Protein AF-A0AAV6G2B7-F1 (afdb_monomer)

Solvent-accessible surface area (backbone atoms only — not comparable to full-atom values): 10007 Å² total; per-residue (Å²): 110,68,70,61,53,28,36,52,44,22,76,74,75,64,44,61,53,86,49,74,70,59,51,50,53,51,41,50,54,48,33,55,58,47,39,76,80,37,86,76,70,49,74,65,56,46,42,54,54,45,51,54,49,40,71,76,34,59,14,62,41,46,80,93,78,46,102,79,24,47,64,69,56,40,51,53,44,54,53,40,39,54,51,50,54,52,49,40,66,70,69,65,55,92,47,69,87,73,44,76,82,37,57,80,80,36,55,92,94,49,58,50,98,52,75,84,52,79,68,83,63,88,73,79,64,82,82,71,78,76,68,60,94,91,55,47,77,66,56,54,51,49,52,52,52,50,56,52,49,50,54,52,50,53,54,48,52,57,55,53,59,61,60,79,76,109

Sequence (166 aa):
MLLNAGNKAYESDGSFLQNPTMNSSILEKLADTVFYYTAYPTGRQRLAVVEALLKKHPCLREPDTSFSGMYGWQQRLTYKMANYRSKLKRLEVPCPELDVNSLRRKLPGERNPAKNCKRPKKAEVNYLPPHSSGETSDSLEMERQELLNEIKEEFRRITTMSLEQS

Radius of gyration: 30.67 Å; Cα contacts (8 Å, |Δi|>4): 84; chains: 1; bounding box: 77×25×85 Å

Nearest PDB structures (foldseek):
  3qb5-assembly1_C-2  TM=4.012E-01  e=8.936E+00  Homo sapiens
  4zzz-assembly1_A  TM=3.006E-01  e=8.426E+00  Homo sapiens

Organism: NCBI:txid278164

Foldseek 3Di:
DVLVVLQVVCVPPNAADDDPVVLLVVLLVVLVVVVVVPLDDDLVRLQVSQVVVCVVRVSHFDPPPDPGSRPVVSVSSVVSSVVVLVVCVVVVPDDVNSCVQQLPPPDPVQSDNCNVPPDPDPDPPPDDDDDDVPDDPVNVVVVVVVVVVVVVVVVVVVVVVVVVVD

pLDDT: mean 84.49, std 13.45, range [49.09, 97.75]

Secondary structure (DSSP, 8-state):
-HHHHHHHHHHHH------HHHHHHHHHHHHHHHHHH-SS--HHHHHHHHHHHHHH-GGGPPSSSSTTS-HHHHHHHHHHHHHHHHHHHHTT---HHHHTT-GGGS-TTT--TTTTS----S------PPPPTT--HHHHHHHHHHHHHHHHHHHHHHHHHHHTT-

Mean predicted aligned error: 15.51 Å

Structure (mmCIF, N/CA/C/O backbone):
data_AF-A0AAV6G2B7-F1
#
_entry.id   AF-A0AAV6G2B7-F1
#
loop_
_atom_site.group_PDB
_atom_site.id
_atom_site.type_symbol
_atom_site.label_atom_id
_atom_site.label_alt_id
_atom_site.label_comp_id
_atom_site.label_asym_id
_atom_site.label_entity_id
_atom_site.label_seq_id
_atom_site.pdbx_PDB_ins_code
_atom_site.Cartn_x
_atom_site.Cartn_y
_atom_site.Cartn_z
_atom_site.occupancy
_atom_site.B_iso_or_equiv
_atom_site.auth_seq_id
_atom_site.auth_comp_id
_atom_site.auth_asym_id
_atom_site.auth_atom_id
_atom_site.pdbx_PDB_model_num
ATOM 1 N N . MET A 1 1 ? -0.843 -0.620 -25.286 1.00 73.62 1 MET A N 1
ATOM 2 C CA . MET A 1 1 ? 0.217 0.017 -26.098 1.00 73.62 1 MET A CA 1
ATOM 3 C C . MET A 1 1 ? 1.337 0.597 -25.233 1.00 73.62 1 MET A C 1
ATOM 5 O O . MET A 1 1 ? 2.468 0.185 -25.439 1.00 73.62 1 MET A O 1
ATOM 9 N N . LEU A 1 2 ? 1.055 1.423 -24.212 1.00 88.50 2 LEU A N 1
ATOM 10 C CA . LEU A 1 2 ? 2.100 2.080 -23.400 1.00 88.50 2 LEU A CA 1
ATOM 11 C C . LEU A 1 2 ? 2.997 1.129 -22.575 1.00 88.50 2 LEU A C 1
ATOM 13 O O . LEU A 1 2 ? 4.212 1.218 -22.681 1.00 88.50 2 LEU A O 1
ATOM 17 N N . LEU A 1 3 ? 2.430 0.170 -21.828 1.00 91.25 3 LEU A N 1
ATOM 18 C CA . LEU A 1 3 ? 3.232 -0.815 -21.069 1.00 91.25 3 LEU A CA 1
ATOM 19 C C . LEU A 1 3 ? 4.125 -1.683 -21.963 1.00 91.25 3 LEU A C 1
ATOM 21 O O . LEU A 1 3 ? 5.228 -2.044 -21.575 1.00 91.25 3 LEU A O 1
ATOM 25 N N . ASN A 1 4 ? 3.650 -2.018 -23.163 1.00 92.06 4 ASN A N 1
ATOM 26 C CA . ASN A 1 4 ? 4.430 -2.812 -24.108 1.00 92.06 4 ASN A CA 1
ATOM 27 C C . ASN A 1 4 ? 5.607 -2.004 -24.668 1.00 92.06 4 ASN A C 1
ATOM 29 O O . ASN A 1 4 ? 6.697 -2.537 -24.816 1.00 92.06 4 ASN A O 1
ATOM 33 N N . ALA A 1 5 ? 5.394 -0.714 -24.947 1.00 93.19 5 ALA A N 1
ATOM 34 C CA . ALA A 1 5 ? 6.466 0.191 -25.347 1.00 93.19 5 ALA A CA 1
ATOM 35 C C . ALA A 1 5 ? 7.488 0.389 -24.216 1.00 93.19 5 ALA A C 1
ATOM 37 O O . ALA A 1 5 ? 8.683 0.300 -24.465 1.00 93.19 5 ALA A O 1
ATOM 38 N N . GLY A 1 6 ? 7.024 0.564 -22.973 1.00 94.06 6 GLY A N 1
ATOM 39 C CA . GLY A 1 6 ? 7.897 0.656 -21.800 1.00 94.06 6 GLY A CA 1
ATOM 40 C C . GLY A 1 6 ? 8.733 -0.604 -21.577 1.00 94.06 6 GLY A C 1
ATOM 41 O O . GLY A 1 6 ? 9.927 -0.499 -21.334 1.00 94.06 6 GLY A O 1
ATOM 42 N N . ASN A 1 7 ? 8.141 -1.797 -21.719 1.00 95.06 7 ASN A N 1
ATOM 43 C CA . ASN A 1 7 ? 8.887 -3.057 -21.637 1.00 95.06 7 ASN A CA 1
ATOM 44 C C . ASN A 1 7 ? 9.976 -3.148 -22.716 1.00 95.06 7 ASN A C 1
ATOM 46 O O . ASN A 1 7 ? 11.099 -3.514 -22.397 1.00 95.06 7 ASN A O 1
ATOM 50 N N . LYS A 1 8 ? 9.668 -2.767 -23.963 1.00 95.38 8 LYS A N 1
ATOM 51 C CA . LYS A 1 8 ? 10.661 -2.750 -25.047 1.00 95.38 8 LYS A CA 1
ATOM 52 C C . LYS A 1 8 ? 11.807 -1.776 -24.775 1.00 95.38 8 LYS A C 1
ATOM 54 O O . LYS A 1 8 ? 12.952 -2.133 -25.006 1.00 95.38 8 LYS A O 1
ATOM 59 N N . ALA A 1 9 ? 11.500 -0.576 -24.275 1.00 94.19 9 ALA A N 1
ATOM 60 C CA . ALA A 1 9 ? 12.522 0.395 -23.884 1.00 94.19 9 ALA A CA 1
ATOM 61 C C . ALA A 1 9 ? 13.424 -0.186 -22.782 1.00 94.19 9 ALA A C 1
ATOM 63 O O . ALA A 1 9 ? 14.638 -0.236 -22.940 1.00 94.19 9 ALA A O 1
ATOM 64 N N . TYR A 1 10 ? 12.820 -0.761 -21.738 1.00 94.25 10 TYR A N 1
ATOM 65 C CA . TYR A 1 10 ? 13.554 -1.430 -20.664 1.00 94.25 10 TYR A CA 1
ATOM 66 C C . TYR A 1 10 ? 14.480 -2.547 -21.172 1.00 94.25 10 TYR A C 1
ATOM 68 O O . TYR A 1 10 ? 15.607 -2.665 -20.705 1.00 94.25 10 TYR A O 1
ATOM 76 N N . GLU A 1 11 ? 14.032 -3.354 -22.136 1.00 94.69 11 GLU A N 1
ATOM 77 C CA . GLU A 1 11 ? 14.857 -4.402 -22.753 1.00 94.69 11 GLU A CA 1
ATOM 78 C C . GLU A 1 11 ? 16.026 -3.837 -23.575 1.00 94.69 11 GLU A C 1
ATOM 80 O O . GLU A 1 11 ? 17.077 -4.470 -23.638 1.00 94.69 11 GLU A O 1
ATOM 85 N N . SER A 1 12 ? 15.863 -2.662 -24.194 1.00 94.81 12 SER A N 1
ATOM 86 C CA . SER A 1 12 ? 16.907 -2.045 -25.018 1.00 94.81 12 SER A CA 1
ATOM 87 C C . SER A 1 12 ? 17.968 -1.284 -24.225 1.00 94.81 12 SER A C 1
ATOM 89 O O . SER A 1 12 ? 19.146 -1.384 -24.556 1.00 94.81 12 SER A O 1
ATOM 91 N N . ASP A 1 13 ? 17.573 -0.512 -23.210 1.00 93.94 13 ASP A N 1
ATOM 92 C CA . ASP A 1 13 ? 18.468 0.434 -22.525 1.00 93.94 13 ASP A CA 1
ATOM 93 C C . ASP A 1 13 ? 18.293 0.469 -20.994 1.00 93.94 13 ASP A C 1
ATOM 95 O O . ASP A 1 13 ? 18.961 1.241 -20.309 1.00 93.94 13 ASP A O 1
ATOM 99 N N . GLY A 1 14 ? 17.420 -0.376 -20.433 1.00 90.50 14 GLY A N 1
ATOM 100 C CA . GLY A 1 14 ? 17.129 -0.407 -18.998 1.00 90.50 14 GLY A CA 1
ATOM 101 C C . GLY A 1 14 ? 16.196 0.705 -18.510 1.00 90.50 14 GLY A C 1
ATOM 102 O O . GLY A 1 14 ? 15.995 0.833 -17.301 1.00 90.50 14 GLY A O 1
ATOM 103 N N . SER A 1 15 ? 15.595 1.493 -19.408 1.00 91.12 15 SER A N 1
ATOM 104 C CA . SER A 1 15 ? 14.724 2.613 -19.042 1.00 91.12 15 SER A CA 1
ATOM 105 C C . SER A 1 15 ? 13.474 2.183 -18.274 1.00 91.12 15 SER A C 1
ATOM 107 O O . SER A 1 15 ? 12.698 1.324 -18.705 1.00 91.12 15 SER A O 1
ATOM 109 N N . PHE A 1 16 ? 13.218 2.858 -17.152 1.00 91.19 16 PHE A N 1
ATOM 110 C CA . PHE A 1 16 ? 11.990 2.701 -16.374 1.00 91.19 16 PHE A CA 1
ATOM 111 C C . PHE A 1 16 ? 10.880 3.630 -16.878 1.00 91.19 16 PHE A C 1
ATOM 113 O O . PHE A 1 16 ? 11.094 4.804 -17.180 1.00 91.19 16 PHE A O 1
ATOM 120 N N . LEU A 1 17 ? 9.652 3.120 -16.912 1.00 90.81 17 LEU A N 1
ATOM 121 C CA . LEU A 1 17 ? 8.462 3.862 -17.302 1.00 90.81 17 LEU A CA 1
ATOM 122 C C . LEU A 1 17 ? 7.866 4.590 -16.090 1.00 90.81 17 LEU A C 1
ATOM 124 O O . LEU A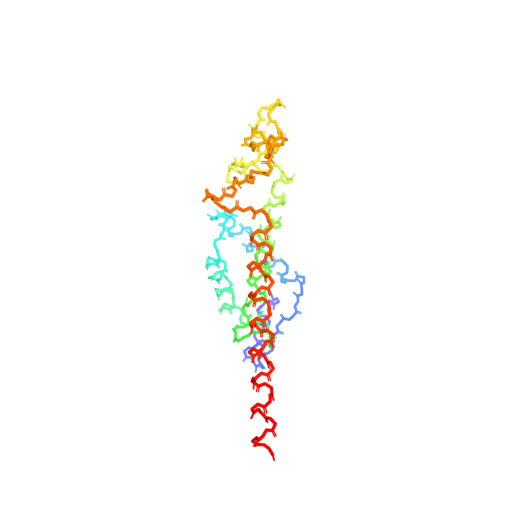 1 17 ? 7.208 3.987 -15.240 1.00 90.81 17 LEU A O 1
ATOM 128 N N . GLN A 1 18 ? 8.021 5.914 -16.048 1.00 87.56 18 GLN A N 1
ATOM 129 C CA . GLN A 1 18 ? 7.409 6.759 -15.022 1.00 87.56 18 GLN A CA 1
ATOM 130 C C . GLN A 1 18 ? 6.127 7.420 -15.540 1.00 87.56 18 GLN A C 1
ATOM 132 O O . GLN A 1 18 ? 6.159 8.401 -16.277 1.00 87.56 18 GLN A O 1
ATOM 137 N N . ASN A 1 19 ? 4.967 6.884 -15.150 1.00 91.69 19 ASN A N 1
ATOM 138 C CA . ASN A 1 19 ? 3.673 7.474 -15.495 1.00 91.69 19 ASN A CA 1
ATOM 139 C C . ASN A 1 19 ? 2.665 7.332 -14.334 1.00 91.69 19 ASN A C 1
ATOM 141 O O . ASN A 1 19 ? 2.037 6.279 -14.188 1.00 91.69 19 ASN A O 1
ATOM 145 N N . PRO A 1 20 ? 2.478 8.375 -13.500 1.00 91.12 20 PRO A N 1
ATOM 146 C CA . PRO A 1 20 ? 1.612 8.309 -12.318 1.00 91.12 20 PRO A CA 1
ATOM 147 C C . PRO A 1 20 ? 0.148 7.960 -12.625 1.00 91.12 20 PRO A C 1
ATOM 149 O O . PRO A 1 20 ? -0.465 7.169 -11.905 1.00 91.12 20 PRO A O 1
ATOM 152 N N . THR A 1 21 ? -0.409 8.498 -13.713 1.00 92.94 21 THR A N 1
ATOM 153 C CA . THR A 1 21 ? -1.800 8.253 -14.132 1.00 92.94 21 THR A CA 1
ATOM 154 C C . THR A 1 21 ? -2.018 6.790 -14.513 1.00 92.94 21 THR A C 1
ATOM 156 O O . THR A 1 21 ? -2.981 6.150 -14.071 1.00 92.94 21 THR A O 1
ATOM 159 N N . MET A 1 22 ? -1.087 6.226 -15.285 1.00 93.06 22 MET A N 1
ATOM 160 C CA . MET A 1 22 ? -1.097 4.813 -15.647 1.00 93.06 22 MET A CA 1
ATOM 161 C C . MET A 1 22 ? -0.915 3.933 -14.408 1.00 93.06 22 MET A C 1
ATOM 163 O O . MET A 1 22 ? -1.673 2.982 -14.225 1.00 93.06 22 MET A O 1
ATOM 167 N N . ASN A 1 23 ? 0.031 4.273 -13.529 1.00 93.75 23 ASN A N 1
ATOM 168 C CA . ASN A 1 23 ? 0.278 3.533 -12.292 1.00 93.75 23 ASN A CA 1
ATOM 169 C C . ASN A 1 23 ? -0.979 3.483 -11.417 1.00 93.75 23 ASN A C 1
ATOM 171 O O . ASN A 1 23 ? -1.351 2.414 -10.934 1.00 93.75 23 ASN A O 1
ATOM 175 N N . SER A 1 24 ? -1.686 4.608 -11.271 1.00 95.12 24 SER A N 1
ATOM 176 C CA . SER A 1 24 ? -2.963 4.651 -10.554 1.00 95.12 24 SER A CA 1
ATOM 177 C C . SER A 1 24 ? -4.005 3.725 -11.188 1.00 95.12 24 SER A C 1
ATOM 179 O O . SER A 1 24 ? -4.635 2.953 -10.469 1.00 95.12 24 SER A O 1
ATOM 181 N N . SER A 1 25 ? -4.135 3.740 -12.519 1.00 95.69 25 SER A N 1
ATOM 182 C CA . SER A 1 25 ? -5.073 2.879 -13.258 1.00 95.69 25 SER A CA 1
ATOM 183 C C . SER A 1 25 ? -4.753 1.386 -13.101 1.00 95.69 25 SER A C 1
ATOM 185 O O . SER A 1 25 ? -5.655 0.567 -12.930 1.00 95.69 25 SER A O 1
ATOM 187 N N . ILE A 1 26 ? -3.467 1.021 -13.124 1.00 96.38 26 ILE A N 1
ATOM 188 C CA . ILE A 1 26 ? -3.003 -0.352 -12.874 1.00 96.38 26 ILE A CA 1
ATOM 189 C C . ILE A 1 26 ? -3.379 -0.774 -11.454 1.00 96.38 26 ILE A C 1
ATOM 191 O O . ILE A 1 26 ? -3.972 -1.833 -11.262 1.00 96.38 26 ILE A O 1
ATOM 195 N N . LEU A 1 27 ? -3.082 0.071 -10.464 1.00 97.25 27 LEU A N 1
ATOM 196 C CA . LEU A 1 27 ? -3.398 -0.200 -9.065 1.00 97.25 27 LEU A CA 1
ATOM 197 C C . LEU A 1 27 ? -4.908 -0.327 -8.824 1.00 97.25 27 LEU A C 1
ATOM 199 O O . LEU A 1 27 ? -5.302 -1.132 -7.989 1.00 97.25 27 LEU A O 1
ATOM 203 N N . GLU A 1 28 ? -5.758 0.425 -9.536 1.00 96.88 28 GLU A N 1
ATOM 204 C CA . GLU A 1 28 ? -7.223 0.265 -9.460 1.00 96.88 28 GLU A CA 1
ATOM 205 C C . GLU A 1 28 ? -7.669 -1.103 -9.939 1.00 96.88 28 GLU A C 1
ATOM 207 O O . GLU A 1 28 ? -8.382 -1.790 -9.213 1.00 96.88 28 GLU A O 1
ATOM 212 N N . LYS A 1 29 ? -7.206 -1.520 -11.120 1.00 97.00 29 LYS A N 1
ATOM 213 C CA . LYS A 1 29 ? -7.535 -2.839 -11.670 1.00 97.00 29 LYS A CA 1
ATOM 214 C C . LYS A 1 29 ? -7.008 -3.970 -10.792 1.00 97.00 29 LYS A C 1
ATOM 216 O O . LYS A 1 29 ? -7.700 -4.965 -10.595 1.00 97.00 29 LYS A O 1
ATOM 221 N N . LEU A 1 30 ? -5.804 -3.818 -10.238 1.00 97.69 30 LEU A N 1
ATOM 222 C CA . LEU A 1 30 ? -5.255 -4.781 -9.285 1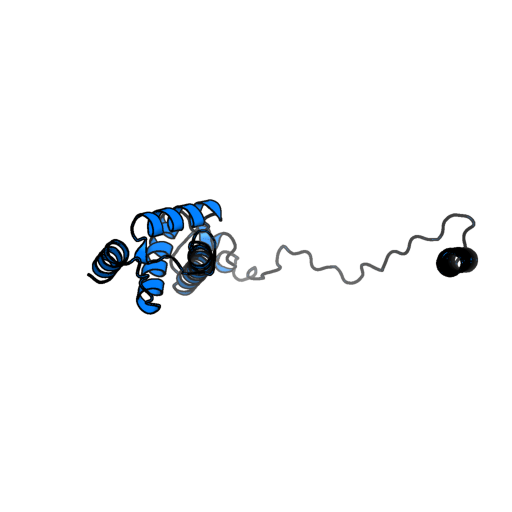.00 97.69 30 LEU A CA 1
ATOM 223 C C . LEU A 1 30 ? -6.078 -4.828 -8.004 1.00 97.69 30 LEU A C 1
ATOM 225 O O . LEU A 1 30 ? -6.361 -5.918 -7.526 1.00 97.69 30 LEU A O 1
ATOM 229 N N . ALA A 1 31 ? -6.477 -3.678 -7.459 1.00 97.56 31 ALA A N 1
ATOM 230 C CA . ALA A 1 31 ? -7.278 -3.644 -6.245 1.00 97.56 31 ALA A CA 1
ATOM 231 C C . ALA A 1 31 ? -8.633 -4.331 -6.445 1.00 97.56 31 ALA A C 1
ATOM 233 O O . ALA A 1 31 ? -9.021 -5.146 -5.616 1.00 97.56 31 ALA A O 1
ATOM 234 N N . ASP A 1 32 ? -9.294 -4.061 -7.570 1.00 96.00 32 ASP A N 1
ATOM 235 C CA . ASP A 1 32 ? -10.539 -4.712 -7.982 1.00 96.00 32 ASP A CA 1
ATOM 236 C C . ASP A 1 32 ? -10.375 -6.236 -8.114 1.00 96.00 32 ASP A C 1
ATOM 238 O O . ASP A 1 32 ? -11.083 -7.015 -7.478 1.00 96.00 32 ASP A O 1
ATOM 242 N N . THR A 1 33 ? -9.343 -6.667 -8.845 1.00 97.12 33 THR A N 1
ATOM 243 C CA . THR A 1 33 ? -9.057 -8.093 -9.068 1.00 97.12 33 THR A CA 1
ATOM 244 C C . THR A 1 33 ? -8.699 -8.816 -7.772 1.00 97.12 33 THR A C 1
ATOM 246 O O . THR A 1 33 ? -9.160 -9.924 -7.537 1.00 97.12 33 THR A O 1
ATOM 249 N N . VAL A 1 34 ? -7.875 -8.217 -6.908 1.00 97.38 34 VAL A N 1
ATOM 250 C CA . VAL A 1 34 ? -7.509 -8.814 -5.615 1.00 97.38 34 VAL A CA 1
ATOM 251 C C . VAL A 1 34 ? -8.726 -8.883 -4.701 1.00 97.38 34 VAL A C 1
ATOM 253 O O . VAL A 1 34 ? -8.911 -9.893 -4.025 1.00 97.38 34 VAL A O 1
ATOM 256 N N . PHE A 1 35 ? -9.566 -7.844 -4.705 1.00 95.38 35 PHE A N 1
ATOM 257 C CA . PHE A 1 35 ? -10.781 -7.796 -3.903 1.00 95.38 35 PHE A CA 1
ATOM 258 C C . PHE A 1 35 ? -11.756 -8.923 -4.251 1.00 95.38 35 PHE A C 1
ATOM 260 O O . PHE A 1 35 ? -12.337 -9.500 -3.336 1.00 95.38 35 PHE A O 1
ATOM 267 N N . TYR A 1 36 ? -11.869 -9.285 -5.535 1.00 94.19 36 TYR A N 1
ATOM 268 C CA . TYR A 1 36 ? -12.663 -10.434 -5.983 1.00 94.19 36 TYR A CA 1
ATOM 269 C C . TYR A 1 36 ? -12.288 -11.740 -5.260 1.00 94.19 36 TYR A C 1
ATOM 271 O O . TYR A 1 36 ? -13.162 -12.540 -4.942 1.00 94.19 36 TYR A O 1
ATOM 279 N N . TYR A 1 37 ? -11.002 -11.947 -4.955 1.00 94.69 37 TYR A N 1
ATOM 280 C CA . TYR A 1 37 ? -10.545 -13.121 -4.201 1.00 94.69 37 TYR A CA 1
ATOM 281 C C . TYR A 1 37 ? -10.587 -12.910 -2.686 1.00 94.69 37 TYR A C 1
ATOM 283 O O . TYR A 1 37 ? -10.862 -13.841 -1.933 1.00 94.69 37 TYR A O 1
ATOM 291 N N . THR A 1 38 ? -10.241 -11.712 -2.212 1.00 94.56 38 THR A N 1
ATOM 292 C CA . THR A 1 38 ? -10.276 -11.376 -0.788 1.00 94.56 38 THR A CA 1
ATOM 293 C C . THR A 1 38 ? -10.347 -9.872 -0.555 1.00 94.56 38 THR A C 1
ATOM 295 O O . THR A 1 38 ? -9.507 -9.094 -1.013 1.00 94.56 38 THR A O 1
ATOM 298 N N . ALA A 1 39 ? -11.301 -9.453 0.277 1.00 93.62 39 ALA A N 1
ATOM 299 C CA . ALA A 1 39 ? -11.410 -8.064 0.708 1.00 93.62 39 ALA A CA 1
ATOM 300 C C . ALA A 1 39 ? -10.190 -7.591 1.529 1.00 93.62 39 ALA A C 1
ATOM 302 O O . ALA A 1 39 ? -9.840 -6.403 1.511 1.00 93.62 39 ALA A O 1
ATOM 303 N N . TYR A 1 40 ? -9.518 -8.508 2.236 1.00 94.19 40 TYR A N 1
ATOM 304 C CA . TYR A 1 40 ? -8.437 -8.224 3.185 1.00 94.19 40 TYR A CA 1
ATOM 305 C C . TYR A 1 40 ? -7.189 -9.076 2.896 1.00 94.19 40 TYR A C 1
ATOM 307 O O . TYR A 1 40 ? -6.845 -9.960 3.682 1.00 94.19 40 TYR A O 1
ATOM 315 N N . PRO A 1 41 ? -6.463 -8.809 1.794 1.00 96.44 41 PRO A N 1
ATOM 316 C CA . PRO A 1 41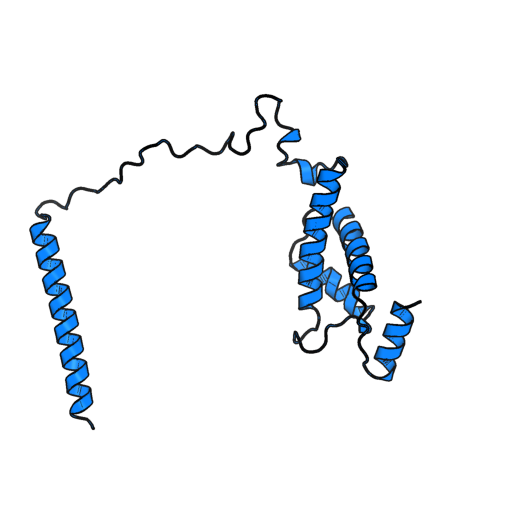 ? -5.247 -9.544 1.479 1.00 96.44 41 PRO A CA 1
ATOM 317 C C . PRO A 1 41 ? -4.163 -9.276 2.526 1.00 96.44 41 PRO A C 1
ATOM 319 O O . PRO A 1 41 ? -3.928 -8.132 2.930 1.00 96.44 41 PRO A O 1
ATOM 322 N N . THR A 1 42 ? -3.445 -10.325 2.912 1.00 97.00 42 THR A N 1
ATOM 323 C CA . THR A 1 42 ? -2.265 -10.258 3.782 1.00 97.00 42 THR A CA 1
ATOM 324 C C . THR A 1 42 ? -1.096 -9.542 3.100 1.00 97.00 42 THR A C 1
ATOM 326 O O . THR A 1 42 ? -1.068 -9.369 1.880 1.00 97.00 42 THR A O 1
ATOM 329 N N . GLY A 1 43 ? -0.084 -9.141 3.878 1.00 95.62 43 GLY A N 1
ATOM 330 C CA . GLY A 1 43 ? 1.131 -8.525 3.329 1.00 95.62 43 GLY A CA 1
ATOM 331 C C . GLY A 1 43 ? 1.836 -9.401 2.286 1.00 95.62 43 GLY A C 1
ATOM 332 O O . GLY A 1 43 ? 2.261 -8.880 1.257 1.00 95.62 43 GLY A O 1
ATOM 333 N N . ARG A 1 44 ? 1.874 -10.724 2.510 1.00 96.19 44 ARG A N 1
ATOM 334 C CA . ARG A 1 44 ? 2.472 -11.704 1.586 1.00 96.19 44 ARG A CA 1
ATOM 335 C C . ARG A 1 44 ? 1.689 -11.819 0.279 1.00 96.19 44 ARG A C 1
ATOM 337 O O . ARG A 1 44 ? 2.290 -11.810 -0.784 1.00 96.19 44 ARG A O 1
ATOM 344 N N . GLN A 1 45 ? 0.356 -11.856 0.343 1.00 97.06 45 GLN A N 1
ATOM 345 C CA . GLN A 1 45 ? -0.485 -11.877 -0.861 1.00 97.06 45 GLN A CA 1
ATOM 346 C C . GLN A 1 45 ? -0.301 -10.605 -1.696 1.00 97.06 45 GLN A C 1
ATOM 348 O O . GLN A 1 45 ? -0.175 -10.682 -2.914 1.00 97.06 45 GLN A O 1
ATOM 353 N N . ARG A 1 46 ? -0.226 -9.433 -1.048 1.00 96.75 46 ARG A N 1
ATOM 354 C CA . ARG A 1 46 ? 0.052 -8.169 -1.751 1.00 96.75 46 ARG A CA 1
ATOM 355 C C . ARG A 1 46 ? 1.432 -8.173 -2.403 1.00 96.75 46 ARG A C 1
ATOM 357 O O . ARG A 1 46 ? 1.556 -7.710 -3.531 1.00 96.75 46 ARG A O 1
ATOM 364 N N . LEU A 1 47 ? 2.442 -8.701 -1.713 1.00 96.06 47 LEU A N 1
ATOM 365 C CA . LEU A 1 47 ? 3.790 -8.825 -2.261 1.00 96.06 47 LEU A CA 1
ATOM 366 C C . LEU A 1 47 ? 3.810 -9.739 -3.494 1.00 96.06 47 LEU A C 1
ATOM 368 O O . LEU A 1 47 ? 4.289 -9.308 -4.533 1.00 96.06 47 LEU A O 1
ATOM 372 N N . ALA A 1 48 ? 3.194 -10.922 -3.425 1.00 97.06 48 ALA A N 1
ATOM 373 C CA . ALA A 1 48 ? 3.132 -11.857 -4.552 1.00 97.06 48 ALA A CA 1
ATOM 374 C C . ALA A 1 48 ? 2.469 -11.245 -5.804 1.00 97.06 48 ALA A C 1
ATOM 376 O O . ALA A 1 48 ? 2.917 -11.462 -6.929 1.00 97.06 48 ALA A O 1
ATOM 377 N N . VAL A 1 49 ? 1.422 -10.430 -5.621 1.00 97.75 49 VAL A N 1
ATOM 378 C CA . VAL A 1 49 ? 0.783 -9.687 -6.723 1.00 97.75 49 VAL A CA 1
ATOM 379 C C . VAL A 1 49 ? 1.748 -8.674 -7.345 1.00 97.75 49 VAL A C 1
ATOM 381 O O . VAL A 1 49 ? 1.826 -8.568 -8.570 1.00 97.75 49 VAL A O 1
ATOM 384 N N . VAL A 1 50 ? 2.495 -7.936 -6.519 1.00 96.94 50 VAL A N 1
ATOM 385 C CA . VAL A 1 50 ? 3.493 -6.961 -6.986 1.00 96.94 50 VAL A CA 1
ATOM 386 C C . VAL A 1 50 ? 4.658 -7.652 -7.693 1.00 96.94 50 VAL A C 1
ATOM 388 O O . VAL A 1 50 ? 5.078 -7.198 -8.754 1.00 96.94 50 VAL A O 1
ATOM 391 N N . GLU A 1 51 ? 5.143 -8.773 -7.167 1.00 95.94 51 GLU A N 1
ATOM 392 C CA . GLU A 1 51 ? 6.183 -9.586 -7.802 1.00 95.94 51 GLU A CA 1
ATOM 393 C C . GLU A 1 51 ? 5.739 -10.068 -9.184 1.00 95.94 51 GLU A C 1
ATOM 395 O O . GLU A 1 51 ? 6.471 -9.904 -10.159 1.00 95.94 51 GLU A O 1
ATOM 400 N N . ALA A 1 52 ? 4.517 -10.597 -9.301 1.00 97.00 52 ALA A N 1
ATOM 401 C CA . ALA A 1 52 ? 3.964 -11.028 -10.581 1.00 97.00 52 ALA A CA 1
ATOM 402 C C . ALA A 1 52 ? 3.819 -9.861 -11.573 1.00 97.00 52 ALA A C 1
ATOM 404 O O . ALA A 1 52 ? 4.146 -10.011 -12.755 1.00 97.00 52 ALA A O 1
ATOM 405 N N . LE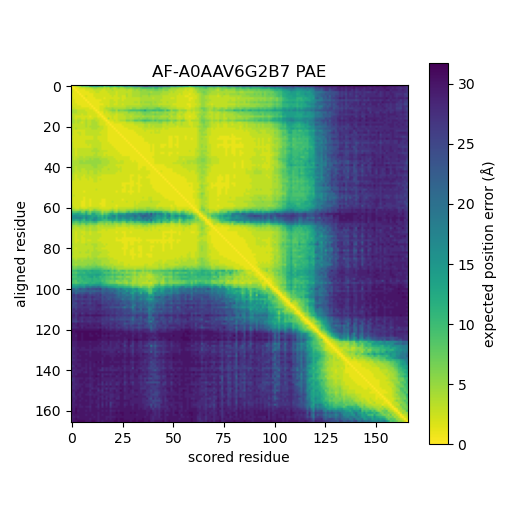U A 1 53 ? 3.379 -8.688 -11.098 1.00 95.81 53 LEU A N 1
ATOM 406 C CA . LEU A 1 53 ? 3.283 -7.473 -11.908 1.00 95.81 53 LEU A CA 1
ATOM 407 C C . LEU A 1 53 ? 4.653 -7.070 -12.465 1.00 95.81 53 LEU A C 1
ATOM 409 O O . LEU A 1 53 ? 4.787 -6.882 -13.672 1.00 95.81 53 LEU A O 1
ATOM 413 N N . LEU A 1 54 ? 5.661 -6.956 -11.601 1.00 94.25 54 LEU A N 1
ATOM 414 C CA . LEU A 1 54 ? 6.994 -6.475 -11.970 1.00 94.25 54 LEU A CA 1
ATOM 415 C C . LEU A 1 54 ? 7.806 -7.519 -12.739 1.00 94.25 54 LEU A C 1
ATOM 417 O O . LEU A 1 54 ? 8.649 -7.154 -13.551 1.00 94.25 54 LEU A O 1
ATOM 421 N N . LYS A 1 55 ? 7.530 -8.813 -12.546 1.00 94.12 55 LYS A N 1
ATOM 422 C CA . LYS A 1 55 ? 8.081 -9.884 -13.386 1.00 94.12 55 LYS A CA 1
ATOM 423 C C . LYS A 1 55 ? 7.570 -9.782 -14.823 1.00 94.12 55 LYS A C 1
ATOM 425 O O . LYS A 1 55 ? 8.331 -10.005 -15.756 1.00 94.12 55 LYS A O 1
ATOM 430 N N . LYS A 1 56 ? 6.289 -9.448 -15.006 1.00 94.94 56 LYS A N 1
ATOM 431 C CA . LYS A 1 56 ? 5.675 -9.282 -16.333 1.00 94.94 56 LYS A CA 1
ATOM 432 C C . LYS A 1 56 ? 6.007 -7.929 -16.974 1.00 94.94 56 LYS A C 1
ATOM 434 O O . LYS A 1 56 ? 6.092 -7.819 -18.197 1.00 94.94 56 LYS A O 1
ATOM 439 N N . HIS A 1 57 ? 6.165 -6.896 -16.153 1.00 94.81 57 HIS A N 1
ATOM 440 C CA . HIS A 1 57 ? 6.405 -5.522 -16.581 1.00 94.81 57 HIS A CA 1
ATOM 441 C C . HIS A 1 57 ? 7.588 -4.915 -15.819 1.00 94.81 57 HIS A C 1
ATOM 443 O O . HIS A 1 57 ? 7.387 -4.076 -14.936 1.00 94.81 57 HIS A O 1
ATOM 449 N N . PRO A 1 58 ? 8.826 -5.325 -16.141 1.00 93.19 58 PRO A N 1
ATOM 450 C CA . PRO A 1 58 ? 10.012 -4.862 -15.424 1.00 93.19 58 PRO A CA 1
ATOM 451 C C . PRO A 1 58 ? 10.253 -3.355 -15.581 1.00 93.19 58 PRO A C 1
ATOM 453 O O . PRO A 1 58 ? 10.792 -2.736 -14.665 1.00 93.19 58 PRO A O 1
ATOM 456 N N . CYS A 1 59 ? 9.740 -2.741 -16.657 1.00 93.69 59 CYS A N 1
ATOM 457 C CA . CYS A 1 59 ? 9.777 -1.289 -16.851 1.00 93.69 59 CYS A CA 1
ATOM 458 C C . CYS A 1 59 ? 9.070 -0.495 -15.739 1.00 93.69 59 CYS A C 1
ATOM 460 O O . CYS A 1 59 ? 9.295 0.701 -15.617 1.00 93.69 59 CYS A O 1
ATOM 462 N N . LEU A 1 60 ? 8.220 -1.126 -14.922 1.00 93.56 60 LEU A N 1
ATOM 463 C CA . LEU A 1 60 ? 7.519 -0.461 -13.823 1.00 93.56 60 LEU A CA 1
ATOM 464 C C . LEU A 1 60 ? 8.335 -0.381 -12.526 1.00 93.56 60 LEU A C 1
ATOM 466 O O . LEU A 1 60 ? 7.860 0.233 -11.570 1.00 93.56 60 LEU A O 1
ATOM 470 N N . ARG A 1 61 ? 9.509 -1.021 -12.439 1.00 91.00 61 ARG A N 1
ATOM 471 C CA . ARG A 1 61 ? 10.330 -0.989 -11.218 1.00 91.00 61 ARG A CA 1
ATOM 472 C C . ARG A 1 61 ? 10.705 0.444 -10.847 1.00 91.00 61 ARG A C 1
ATOM 474 O O . ARG A 1 61 ? 10.930 1.289 -11.708 1.00 91.00 61 ARG A O 1
ATOM 481 N N . GLU A 1 62 ? 10.757 0.705 -9.546 1.00 87.75 62 GLU A N 1
ATOM 482 C CA . GLU A 1 62 ? 11.228 1.994 -9.047 1.00 87.75 62 GLU A CA 1
ATOM 483 C C . GLU A 1 62 ? 12.758 2.029 -9.051 1.00 87.75 62 GLU A C 1
ATOM 485 O O . GLU A 1 62 ? 13.363 1.132 -8.454 1.00 87.75 62 GLU A O 1
ATOM 490 N N . PRO A 1 63 ? 13.378 3.033 -9.695 1.00 80.62 63 PRO A N 1
ATOM 491 C CA . PRO A 1 63 ? 14.814 3.229 -9.590 1.00 80.62 63 PRO A CA 1
ATOM 492 C C . PRO A 1 63 ? 15.191 3.663 -8.166 1.00 80.62 63 PRO A C 1
ATOM 494 O O . PRO A 1 63 ? 14.481 4.442 -7.530 1.00 80.62 63 PRO A O 1
ATOM 497 N N . ASP A 1 64 ? 16.315 3.138 -7.683 1.00 68.31 64 ASP A N 1
ATOM 498 C CA . ASP A 1 64 ? 17.137 3.665 -6.583 1.00 68.31 64 ASP A CA 1
ATOM 499 C C . ASP A 1 64 ? 16.535 3.748 -5.163 1.00 68.31 64 ASP A C 1
ATOM 501 O O . ASP A 1 64 ? 17.251 4.068 -4.218 1.00 68.31 64 ASP A O 1
ATOM 505 N N . THR A 1 65 ? 15.260 3.412 -4.945 1.00 61.34 65 THR A N 1
ATOM 506 C CA . THR A 1 65 ? 14.618 3.512 -3.614 1.00 61.34 65 THR A CA 1
ATOM 507 C C . THR A 1 65 ? 14.569 2.202 -2.820 1.00 61.34 65 THR A C 1
ATOM 509 O O . THR A 1 65 ? 14.320 2.225 -1.614 1.00 61.34 65 THR A O 1
ATOM 512 N N . SER A 1 66 ? 14.792 1.041 -3.449 1.00 66.38 66 SER A N 1
ATOM 513 C CA . SER A 1 66 ? 14.894 -0.253 -2.751 1.00 66.38 66 SER A CA 1
ATOM 514 C C . SER A 1 66 ? 15.674 -1.279 -3.574 1.00 66.38 66 SER A C 1
ATOM 516 O O . SER A 1 66 ? 15.551 -1.291 -4.795 1.00 66.38 66 SER A O 1
ATOM 518 N N . PHE A 1 67 ? 16.397 -2.194 -2.914 1.00 64.25 67 PHE A N 1
ATOM 519 C CA . PHE A 1 67 ? 17.176 -3.263 -3.571 1.00 64.25 67 PHE A CA 1
ATOM 520 C C . PHE A 1 67 ? 16.355 -4.091 -4.581 1.00 64.25 67 PHE A C 1
ATOM 522 O O . PHE A 1 67 ? 16.899 -4.615 -5.547 1.00 64.25 67 PHE A O 1
ATOM 529 N N . SER A 1 68 ? 15.035 -4.194 -4.387 1.00 77.62 68 SER A N 1
ATOM 530 C CA . SER A 1 68 ? 14.137 -4.953 -5.265 1.00 77.62 68 SER A CA 1
ATOM 531 C C . SER A 1 68 ? 13.307 -4.097 -6.237 1.00 77.62 68 SER A C 1
ATOM 533 O O . SER A 1 68 ? 12.707 -4.645 -7.163 1.00 77.62 68 SER A O 1
ATOM 535 N N . GLY A 1 69 ? 13.218 -2.776 -6.037 1.00 83.38 69 GLY A N 1
ATOM 536 C CA . GLY A 1 69 ? 12.318 -1.885 -6.788 1.00 83.38 69 GLY A CA 1
ATOM 537 C C . GLY A 1 69 ? 10.817 -2.141 -6.556 1.00 83.38 69 GLY A C 1
ATOM 538 O O . GLY A 1 69 ? 9.984 -1.640 -7.314 1.00 83.38 69 GLY A O 1
ATOM 539 N N . MET A 1 70 ? 10.454 -2.946 -5.543 1.00 90.31 70 MET A N 1
ATOM 540 C CA . MET A 1 70 ? 9.077 -3.424 -5.302 1.00 90.31 70 MET A CA 1
ATOM 541 C C . MET A 1 70 ? 8.367 -2.705 -4.152 1.00 90.31 70 MET A C 1
ATOM 543 O O . MET A 1 70 ? 7.134 -2.688 -4.099 1.00 90.31 70 MET A O 1
ATOM 547 N N . TYR A 1 71 ? 9.127 -2.130 -3.217 1.00 91.06 71 TYR A N 1
ATOM 548 C CA . TYR A 1 71 ? 8.585 -1.618 -1.958 1.00 91.06 71 TYR A CA 1
ATOM 549 C C . TYR A 1 71 ? 7.515 -0.539 -2.176 1.00 91.06 71 TYR A C 1
ATOM 551 O O . TYR A 1 71 ? 6.408 -0.653 -1.643 1.00 91.06 71 TYR A O 1
ATOM 559 N N . GLY A 1 72 ? 7.780 0.464 -3.021 1.00 91.81 72 GLY A N 1
ATOM 560 C CA . GLY A 1 72 ? 6.805 1.519 -3.305 1.00 91.81 72 GLY A CA 1
ATOM 561 C C . GLY A 1 72 ? 5.521 0.992 -3.948 1.00 91.81 72 GLY A C 1
ATOM 562 O O . GLY A 1 72 ? 4.425 1.417 -3.576 1.00 91.81 72 GLY A O 1
ATOM 563 N N . TRP A 1 73 ? 5.612 -0.013 -4.823 1.00 94.56 73 TRP A N 1
ATOM 564 C CA . TRP A 1 73 ? 4.438 -0.683 -5.392 1.00 94.56 73 TRP A CA 1
ATOM 565 C C . TRP A 1 73 ? 3.613 -1.423 -4.341 1.00 94.56 73 TRP A C 1
ATOM 567 O O . TRP A 1 73 ? 2.385 -1.305 -4.336 1.00 94.56 73 TRP A O 1
ATOM 577 N N . GLN A 1 74 ? 4.263 -2.127 -3.413 1.00 94.75 74 GLN A N 1
ATOM 578 C CA . GLN A 1 74 ? 3.576 -2.804 -2.313 1.00 94.75 74 GLN A CA 1
ATOM 579 C C . GLN A 1 74 ? 2.847 -1.809 -1.401 1.00 94.75 74 GLN A C 1
ATOM 581 O O . GLN A 1 74 ? 1.697 -2.054 -1.013 1.00 94.75 74 GLN A O 1
ATOM 586 N N . GLN A 1 75 ? 3.469 -0.667 -1.094 1.00 94.50 75 GLN A N 1
ATOM 587 C CA . GLN A 1 75 ? 2.833 0.376 -0.288 1.00 94.50 75 GLN A CA 1
ATOM 588 C C . GLN A 1 75 ? 1.653 1.013 -1.020 1.00 94.50 75 GLN A C 1
ATOM 590 O O . GLN A 1 75 ? 0.548 1.083 -0.477 1.00 94.50 75 GLN A O 1
ATOM 595 N N . ARG A 1 76 ? 1.831 1.387 -2.291 1.00 95.50 76 ARG A N 1
ATOM 596 C CA . ARG A 1 76 ? 0.747 1.939 -3.113 1.00 95.50 76 ARG A CA 1
ATOM 597 C C . ARG A 1 76 ? -0.426 0.972 -3.238 1.00 95.50 76 ARG A C 1
ATOM 599 O O . ARG A 1 76 ? -1.564 1.405 -3.083 1.00 95.50 76 ARG A O 1
ATOM 606 N N . LEU A 1 77 ? -0.181 -0.324 -3.452 1.00 97.31 77 LEU A N 1
ATOM 607 C CA . LEU A 1 77 ? -1.239 -1.337 -3.495 1.00 97.31 77 LEU A CA 1
ATOM 608 C C . LEU A 1 77 ? -1.953 -1.463 -2.144 1.00 97.31 77 LEU A C 1
ATOM 610 O O . LEU A 1 77 ? -3.177 -1.566 -2.106 1.00 97.31 77 LEU A O 1
ATOM 614 N N . THR A 1 78 ? -1.219 -1.394 -1.031 1.00 97.19 78 THR A N 1
ATOM 615 C CA . THR A 1 78 ? -1.802 -1.405 0.321 1.00 97.19 78 THR A CA 1
ATOM 616 C C . THR A 1 78 ? -2.789 -0.249 0.509 1.00 97.19 78 THR A C 1
ATOM 618 O O . THR A 1 78 ? -3.941 -0.483 0.890 1.00 97.19 78 THR A O 1
ATOM 621 N N . TYR A 1 79 ? -2.382 0.977 0.167 1.00 97.25 79 TYR A N 1
ATOM 622 C CA . TYR A 1 79 ? -3.263 2.147 0.215 1.00 97.25 79 TYR A CA 1
ATOM 623 C C . TYR A 1 79 ? -4.427 2.040 -0.770 1.00 97.25 79 TYR A C 1
ATOM 625 O O . TYR A 1 79 ? -5.571 2.333 -0.417 1.00 97.25 79 TYR A O 1
ATOM 633 N N . LYS A 1 80 ? -4.174 1.570 -1.996 1.00 97.31 80 LYS A N 1
ATOM 634 C CA . LYS A 1 80 ? -5.217 1.435 -3.015 1.00 97.31 80 LYS A CA 1
ATOM 635 C C . LYS A 1 80 ? -6.295 0.437 -2.597 1.00 97.31 80 LYS A C 1
ATOM 637 O O . LYS A 1 80 ? -7.473 0.745 -2.739 1.00 97.31 80 LYS A O 1
ATOM 642 N N . MET A 1 81 ? -5.915 -0.692 -1.996 1.00 97.25 81 MET A N 1
ATOM 643 C CA . MET A 1 81 ? -6.851 -1.664 -1.420 1.00 97.25 81 MET A CA 1
ATOM 644 C C . MET A 1 81 ? -7.699 -1.051 -0.298 1.00 97.25 81 MET A C 1
ATOM 646 O O . MET A 1 81 ? -8.899 -1.307 -0.220 1.00 97.25 81 MET A O 1
ATOM 650 N N . ALA A 1 82 ? -7.102 -0.231 0.575 1.00 95.06 82 ALA A N 1
ATOM 651 C CA . ALA A 1 82 ? -7.848 0.467 1.623 1.00 95.06 82 ALA A CA 1
ATOM 652 C C . ALA A 1 82 ? -8.877 1.443 1.036 1.00 95.06 82 ALA A C 1
ATOM 654 O O . ALA A 1 82 ? -10.046 1.410 1.421 1.00 95.06 82 ALA A O 1
ATOM 655 N N . ASN A 1 83 ? -8.469 2.235 0.045 1.00 95.75 83 ASN A N 1
ATOM 656 C CA . ASN A 1 83 ? -9.353 3.164 -0.653 1.00 95.75 83 ASN A CA 1
ATOM 657 C C . ASN A 1 83 ? -10.465 2.440 -1.419 1.00 95.75 83 ASN A C 1
ATOM 659 O O . ASN A 1 83 ? -11.607 2.892 -1.399 1.00 95.75 83 ASN A O 1
ATOM 663 N N . TYR A 1 84 ? -10.158 1.305 -2.050 1.00 95.50 84 TYR A N 1
ATOM 664 C CA . TYR A 1 84 ? -11.131 0.488 -2.771 1.00 95.50 84 TYR A CA 1
ATOM 665 C C . TYR A 1 84 ? -12.224 -0.041 -1.828 1.00 95.50 84 TYR A C 1
ATOM 667 O O . TYR A 1 84 ? -13.410 0.154 -2.093 1.00 95.50 84 TYR A O 1
ATOM 675 N N . ARG A 1 85 ? -11.851 -0.577 -0.655 1.00 93.88 85 ARG A N 1
ATOM 676 C CA . ARG A 1 85 ? -12.822 -0.965 0.388 1.00 93.88 85 ARG A CA 1
ATOM 677 C C . ARG A 1 85 ? -13.694 0.206 0.839 1.00 93.88 85 ARG A C 1
ATOM 679 O O . ARG A 1 85 ? -14.910 0.062 0.948 1.00 93.88 85 ARG A O 1
ATOM 686 N N . SER A 1 86 ? -13.092 1.367 1.101 1.00 91.62 86 SER A N 1
ATOM 687 C CA . SER A 1 86 ? -13.832 2.575 1.494 1.00 91.62 86 SER A CA 1
ATOM 688 C C . SER A 1 86 ? -14.790 3.046 0.395 1.00 91.62 86 SER A C 1
ATOM 690 O O . SER A 1 86 ? -15.914 3.446 0.694 1.00 91.62 86 SER A O 1
ATOM 692 N N . LYS A 1 87 ? -14.385 2.945 -0.879 1.00 92.62 87 LYS A N 1
ATOM 693 C CA . LYS A 1 87 ? -15.227 3.249 -2.042 1.00 92.62 87 LYS A CA 1
ATOM 694 C C . LYS A 1 87 ? -16.444 2.327 -2.096 1.00 92.62 87 LYS A C 1
ATOM 696 O O . LYS A 1 87 ? -17.552 2.840 -2.204 1.00 92.62 87 LYS A O 1
ATOM 701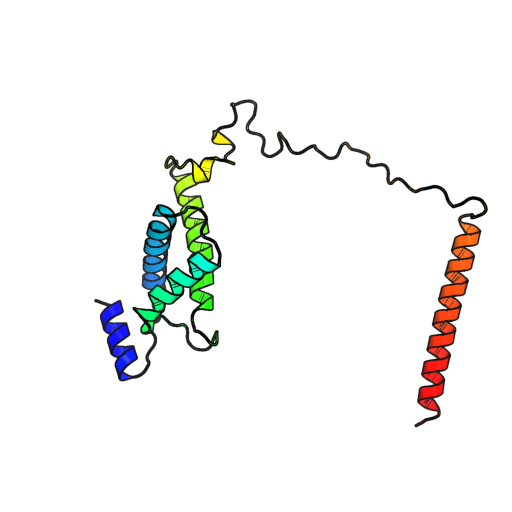 N N . LEU A 1 88 ? -16.265 1.011 -1.965 1.00 90.75 88 LEU A N 1
ATOM 702 C CA . LEU A 1 88 ? -17.384 0.060 -1.958 1.00 90.75 88 LEU A CA 1
ATOM 703 C C . LEU A 1 88 ? -18.351 0.310 -0.795 1.00 90.75 88 LEU A C 1
ATOM 705 O O . LEU A 1 88 ? -19.559 0.366 -1.006 1.00 90.75 88 LEU A O 1
ATOM 709 N N . LYS A 1 89 ? -17.825 0.584 0.408 1.00 86.25 89 LYS A N 1
ATOM 710 C CA . LYS A 1 89 ? -18.646 0.960 1.574 1.00 86.25 89 LYS A CA 1
ATOM 711 C C . LYS A 1 89 ? -19.478 2.222 1.351 1.00 86.25 89 LYS A C 1
ATOM 713 O O . LYS A 1 89 ? -20.568 2.329 1.912 1.00 86.25 89 LYS A O 1
ATOM 718 N N . ARG A 1 90 ? -18.950 3.194 0.599 1.00 86.38 90 ARG A N 1
ATOM 719 C CA . ARG A 1 90 ? -19.644 4.448 0.262 1.00 86.38 90 ARG A CA 1
ATOM 720 C C . ARG A 1 90 ? -20.699 4.247 -0.822 1.00 86.38 90 ARG A C 1
ATOM 722 O O . ARG A 1 90 ? -21.737 4.883 -0.755 1.00 86.38 90 ARG A O 1
ATOM 729 N N . LEU A 1 91 ? -20.419 3.389 -1.800 1.00 87.88 91 LEU A N 1
ATOM 730 C CA . LEU A 1 91 ? -21.340 3.056 -2.890 1.00 87.88 91 LEU A CA 1
ATOM 731 C C . LEU A 1 91 ? -22.452 2.084 -2.470 1.00 87.88 91 LEU A C 1
ATOM 733 O O . LEU A 1 91 ? -23.256 1.703 -3.309 1.00 87.88 91 LEU A O 1
ATOM 737 N N . GLU A 1 92 ? -22.476 1.673 -1.199 1.00 81.44 92 GLU A N 1
ATOM 738 C CA . GLU A 1 92 ? -23.470 0.749 -0.636 1.00 81.44 92 GLU A CA 1
ATOM 739 C C . GLU A 1 92 ? -23.569 -0.575 -1.403 1.00 81.44 92 GLU A C 1
ATOM 741 O O . GLU A 1 92 ? -24.608 -1.228 -1.424 1.00 81.44 92 GLU A O 1
ATOM 746 N N . VAL A 1 93 ? -22.450 -0.989 -2.005 1.00 83.38 93 VAL A N 1
ATOM 747 C CA . VAL A 1 93 ? -22.335 -2.289 -2.662 1.00 83.38 93 VAL A CA 1
ATOM 748 C C . VAL A 1 93 ? -22.425 -3.367 -1.579 1.00 83.38 93 VAL A C 1
ATOM 750 O O . VAL A 1 93 ? -21.588 -3.351 -0.668 1.00 83.38 93 VAL A O 1
ATOM 753 N N . PRO A 1 94 ? -23.400 -4.296 -1.649 1.00 81.94 94 PRO A N 1
ATOM 754 C CA . PRO A 1 94 ? -23.521 -5.369 -0.672 1.00 81.94 94 PRO A CA 1
ATOM 755 C C . PRO A 1 94 ? -22.239 -6.202 -0.636 1.00 81.94 94 PRO A C 1
ATOM 757 O O . PRO A 1 94 ? -21.846 -6.794 -1.639 1.00 81.94 94 PRO A O 1
ATOM 760 N N . CYS A 1 95 ? -21.570 -6.229 0.514 1.00 83.44 95 CYS A N 1
ATOM 761 C CA . CYS A 1 95 ? -20.347 -7.000 0.699 1.00 83.44 95 CYS A CA 1
ATOM 762 C C . CYS A 1 95 ? -20.273 -7.488 2.151 1.00 83.44 95 CYS A C 1
ATOM 764 O O . CYS A 1 95 ? -19.849 -6.729 3.035 1.00 83.44 95 CYS A O 1
ATOM 766 N N . PRO A 1 96 ? -20.675 -8.748 2.410 1.00 83.25 96 PRO A N 1
ATOM 767 C CA . PRO A 1 96 ? -20.689 -9.325 3.749 1.00 83.25 96 PRO A CA 1
ATOM 768 C C . PRO A 1 96 ? -19.361 -9.143 4.488 1.00 83.25 96 PRO A C 1
ATOM 770 O O . PRO A 1 96 ? -19.357 -8.756 5.653 1.00 83.25 96 PRO A O 1
ATOM 773 N N . GLU A 1 97 ? -18.235 -9.323 3.797 1.00 84.25 97 GLU A N 1
ATOM 774 C CA . GLU A 1 97 ? -16.873 -9.210 4.324 1.00 84.25 97 GLU A CA 1
ATOM 775 C C . GLU A 1 97 ? -16.568 -7.808 4.871 1.00 84.25 97 GLU A C 1
ATOM 777 O O . GLU A 1 97 ? -15.819 -7.659 5.839 1.00 84.25 97 GLU A O 1
ATOM 782 N N . LEU A 1 98 ? -17.152 -6.764 4.275 1.00 84.31 98 LEU A N 1
ATOM 783 C CA . LEU A 1 98 ? -16.994 -5.375 4.713 1.00 84.31 98 LEU A CA 1
ATOM 784 C C . LEU A 1 98 ? -18.025 -4.960 5.772 1.00 84.31 98 LEU A C 1
ATOM 786 O O . LEU A 1 98 ? -17.782 -3.989 6.504 1.00 84.31 98 LEU A O 1
ATOM 790 N N . ASP A 1 99 ? -19.130 -5.700 5.872 1.00 76.12 99 ASP A N 1
ATOM 791 C CA . ASP A 1 99 ? -20.263 -5.443 6.763 1.00 76.12 99 ASP A CA 1
ATOM 792 C C . ASP A 1 99 ? -20.194 -6.158 8.113 1.00 76.12 99 ASP A C 1
ATOM 794 O O . ASP A 1 99 ? -20.977 -5.839 9.016 1.00 76.12 99 ASP A O 1
ATOM 798 N N . VAL A 1 100 ? -19.233 -7.071 8.304 1.00 70.50 100 VAL A N 1
ATOM 799 C CA . VAL A 1 100 ? -19.056 -7.803 9.572 1.00 70.50 100 VAL A CA 1
ATOM 800 C C . VAL A 1 100 ? -19.008 -6.851 10.773 1.00 70.50 100 VAL A C 1
ATOM 802 O O . VAL A 1 100 ? -19.696 -7.089 11.764 1.00 70.50 100 VAL A O 1
ATOM 805 N N . ASN A 1 101 ? -18.301 -5.725 10.627 1.00 61.75 101 ASN A N 1
ATOM 806 C CA . ASN A 1 101 ? -18.128 -4.692 11.653 1.00 61.75 101 ASN A CA 1
ATOM 807 C C . ASN A 1 101 ? -18.837 -3.367 11.323 1.00 61.75 101 ASN A C 1
ATOM 809 O O . ASN A 1 101 ? -18.558 -2.346 11.959 1.00 61.75 101 ASN A O 1
ATOM 813 N N . SER A 1 102 ? -19.717 -3.331 10.316 1.00 65.75 102 SER A N 1
ATOM 814 C CA . SER A 1 102 ? -20.408 -2.087 9.979 1.00 65.75 102 SER A CA 1
ATOM 815 C C . SER A 1 102 ? -21.529 -1.818 10.987 1.00 65.75 102 SER A C 1
ATOM 817 O O . SER A 1 102 ? -22.319 -2.692 11.343 1.00 65.75 102 SER A O 1
ATOM 819 N N . LEU A 1 103 ? -21.634 -0.565 11.446 1.00 63.44 103 LEU A N 1
ATOM 820 C CA . LEU A 1 103 ? -22.749 -0.119 12.292 1.00 63.44 103 LEU A CA 1
ATOM 821 C C . LEU A 1 103 ? -24.104 -0.254 11.582 1.00 63.44 103 LEU A C 1
ATOM 823 O O . LEU A 1 103 ? -25.137 -0.144 12.229 1.00 63.44 103 LEU A O 1
ATOM 827 N N . ARG A 1 104 ? -24.113 -0.514 10.267 1.00 61.31 104 ARG A N 1
ATOM 828 C CA . ARG A 1 104 ? -25.320 -0.602 9.443 1.00 61.31 104 ARG A CA 1
ATOM 829 C C . ARG A 1 104 ? -26.190 -1.812 9.791 1.00 61.31 104 ARG A C 1
ATOM 831 O O . ARG A 1 104 ? -27.407 -1.654 9.775 1.00 61.31 104 ARG A O 1
ATOM 838 N N . ARG A 1 105 ? -25.590 -2.955 10.171 1.00 56.84 105 ARG A N 1
ATOM 839 C CA . ARG A 1 105 ? -26.313 -4.160 10.639 1.00 56.84 105 ARG A CA 1
ATOM 840 C C . ARG A 1 105 ? -26.811 -4.065 12.081 1.00 56.84 105 ARG A C 1
ATOM 842 O O . ARG A 1 105 ? -27.570 -4.922 12.519 1.00 56.84 105 ARG A O 1
ATOM 849 N N . LYS A 1 106 ? -26.391 -3.048 12.838 1.00 62.97 106 LYS A N 1
ATOM 850 C CA . LYS A 1 106 ? -26.941 -2.823 14.176 1.00 62.97 106 LYS A CA 1
ATOM 851 C C . LYS A 1 106 ? -28.350 -2.245 14.032 1.00 62.97 106 LYS A C 1
ATOM 853 O O . LYS A 1 106 ? -28.565 -1.371 13.185 1.00 62.97 106 LYS A O 1
ATOM 858 N N . LEU A 1 107 ? -29.288 -2.720 14.858 1.00 62.22 107 LEU A N 1
ATOM 859 C CA . LEU A 1 107 ? -30.640 -2.159 14.925 1.00 62.22 107 LEU A CA 1
ATOM 860 C C . LEU A 1 107 ? -30.581 -0.628 15.107 1.00 62.22 107 LEU A C 1
ATOM 862 O O . LEU A 1 107 ? -29.594 -0.123 15.647 1.00 62.22 107 LEU A O 1
ATOM 866 N N . PRO A 1 108 ? -31.620 0.127 14.707 1.00 64.12 108 PRO A N 1
ATOM 867 C CA . PRO A 1 108 ? -31.637 1.590 14.801 1.00 64.12 108 PRO A CA 1
ATOM 868 C C . PRO A 1 108 ? -31.243 2.148 16.184 1.00 64.12 108 PRO A C 1
ATOM 870 O O . PRO A 1 108 ? -30.542 3.152 16.249 1.00 64.12 108 PRO A O 1
ATOM 873 N N . GLY A 1 109 ? -31.587 1.457 17.280 1.00 66.50 109 GLY A N 1
ATOM 874 C CA . GLY A 1 109 ? -31.194 1.821 18.656 1.00 66.50 109 GLY A CA 1
ATOM 875 C C . GLY A 1 109 ? -29.793 1.359 19.091 1.00 66.50 109 GLY A C 1
ATOM 876 O O . GLY A 1 109 ? -29.350 1.635 20.202 1.00 66.50 109 GLY A O 1
ATOM 877 N N . GLU A 1 110 ? -29.076 0.644 18.230 1.00 60.38 110 GLU A N 1
ATOM 878 C CA . GLU A 1 110 ? -27.831 -0.051 18.550 1.00 60.38 110 GLU A CA 1
ATOM 879 C C . GLU A 1 110 ? -26.621 0.445 17.750 1.00 60.38 110 GLU A C 1
ATOM 881 O O . GLU A 1 110 ? -25.509 -0.038 17.970 1.00 60.38 110 GLU A O 1
ATOM 886 N N . ARG A 1 111 ? -26.797 1.429 16.857 1.00 64.81 111 ARG A N 1
ATOM 887 C CA . ARG A 1 111 ? -25.761 2.007 15.973 1.00 64.81 111 ARG A CA 1
ATOM 888 C C . ARG A 1 111 ? -24.690 2.841 16.694 1.00 64.81 111 ARG A C 1
ATOM 890 O O . ARG A 1 111 ? -24.200 3.831 16.168 1.00 64.81 111 ARG A O 1
ATOM 897 N N . ASN A 1 112 ? -24.269 2.417 17.881 1.00 61.09 112 ASN A N 1
ATOM 898 C CA . ASN A 1 112 ? -23.181 3.033 18.626 1.00 61.09 112 ASN A CA 1
ATOM 899 C C . ASN A 1 112 ? -21.857 2.279 18.370 1.00 61.09 112 ASN A C 1
ATOM 901 O O . ASN A 1 112 ? -21.806 1.054 18.572 1.00 61.09 112 ASN A O 1
ATOM 905 N N . PRO A 1 113 ? -20.767 2.977 17.976 1.00 59.22 113 PRO A N 1
ATOM 906 C CA . PRO A 1 113 ? -19.417 2.407 17.861 1.00 59.22 113 PRO A CA 1
ATOM 907 C C . PRO A 1 113 ? -18.985 1.652 19.123 1.00 59.22 113 PRO A C 1
ATOM 909 O O . PRO A 1 113 ? -18.384 0.589 19.039 1.00 59.22 113 PRO A O 1
ATOM 912 N N . ALA A 1 114 ? -19.389 2.157 20.291 1.00 60.31 114 ALA A N 1
ATOM 913 C CA . ALA A 1 114 ? -18.963 1.691 21.605 1.00 60.31 114 ALA A CA 1
ATOM 914 C C . ALA A 1 114 ? -19.954 0.747 22.315 1.00 60.31 114 ALA A C 1
ATOM 916 O O . ALA A 1 114 ? -19.814 0.540 23.513 1.00 60.31 114 ALA A O 1
ATOM 917 N N . LYS A 1 115 ? -20.964 0.179 21.633 1.00 59.94 115 LYS A N 1
ATOM 918 C CA . LYS A 1 115 ? -22.026 -0.605 22.311 1.00 59.94 115 LYS A CA 1
ATOM 919 C C . LYS A 1 115 ? -21.492 -1.783 23.153 1.00 59.94 115 LYS A C 1
ATOM 921 O O . LYS A 1 115 ? -22.063 -2.078 24.193 1.00 59.94 115 LYS A O 1
ATOM 926 N N . ASN A 1 116 ? -20.381 -2.394 22.733 1.00 56.22 116 ASN A N 1
ATOM 927 C CA . ASN A 1 116 ? -19.717 -3.487 23.461 1.00 56.22 116 ASN A CA 1
ATOM 928 C C . ASN A 1 116 ? -18.384 -3.061 24.094 1.00 56.22 116 ASN A C 1
ATOM 930 O O . ASN A 1 116 ? -17.715 -3.868 24.734 1.00 56.22 116 ASN A O 1
ATOM 934 N N . CYS A 1 117 ? -17.986 -1.801 23.922 1.00 61.19 117 CYS A N 1
ATOM 935 C CA . CYS A 1 117 ? -16.841 -1.263 24.631 1.00 61.19 117 CYS A CA 1
ATOM 936 C C . CYS A 1 117 ? -17.352 -0.866 26.011 1.00 61.19 117 CYS A C 1
ATOM 938 O O . CYS A 1 117 ? -18.075 0.126 26.139 1.00 61.19 117 CYS A O 1
ATOM 940 N N . LYS A 1 118 ? -17.004 -1.640 27.046 1.00 65.69 118 LYS A N 1
ATOM 941 C CA . LYS A 1 118 ? -17.186 -1.180 28.425 1.00 65.69 118 LYS A CA 1
ATOM 942 C C . LYS A 1 118 ? -16.515 0.188 28.517 1.00 65.69 118 LYS A C 1
ATOM 944 O O . LYS A 1 118 ? -15.303 0.294 28.355 1.00 65.69 118 LYS A O 1
ATOM 949 N N . ARG A 1 119 ? -17.305 1.245 28.713 1.00 60.84 119 ARG A N 1
ATOM 950 C CA . ARG A 1 119 ? -16.740 2.544 29.075 1.00 60.84 119 ARG A CA 1
ATOM 951 C C . ARG A 1 119 ? -15.956 2.321 30.371 1.00 60.84 119 ARG A C 1
ATOM 953 O O . ARG A 1 119 ? -16.510 1.652 31.250 1.00 60.84 119 ARG A O 1
ATOM 960 N N . PRO A 1 120 ? -14.730 2.852 30.510 1.00 59.78 120 PRO A N 1
ATOM 961 C CA . PRO A 1 120 ? -14.096 2.934 31.816 1.00 59.78 120 PRO A CA 1
ATOM 962 C C . PRO A 1 120 ? -15.121 3.572 32.754 1.00 59.78 120 PRO A C 1
ATOM 964 O O . PRO A 1 120 ? -15.596 4.685 32.495 1.00 59.78 120 PRO A O 1
ATOM 967 N N . LYS A 1 121 ? -15.585 2.831 33.766 1.00 68.50 121 LYS A N 1
ATOM 968 C CA . LYS A 1 121 ? -16.429 3.431 34.798 1.00 68.50 121 LYS A CA 1
ATOM 969 C C . LYS A 1 121 ? -15.544 4.491 35.443 1.00 68.50 121 LYS A C 1
ATOM 971 O O . LYS A 1 121 ? -14.438 4.174 35.864 1.00 68.50 121 LYS A O 1
ATOM 976 N N . LYS A 1 122 ? -15.996 5.749 35.442 1.00 64.25 122 LYS A N 1
ATOM 977 C CA . LYS A 1 122 ? -15.336 6.834 36.176 1.00 64.25 122 LYS A CA 1
ATOM 978 C C . LYS A 1 122 ? -14.932 6.296 37.556 1.00 64.25 122 LYS A C 1
ATOM 980 O O . LYS A 1 122 ? -15.803 5.778 38.251 1.00 64.25 122 LYS A O 1
ATOM 985 N N . ALA A 1 123 ? -13.649 6.438 37.886 1.00 61.72 123 ALA A N 1
ATOM 986 C CA . ALA A 1 123 ? -12.971 5.929 39.079 1.00 61.72 123 ALA A CA 1
ATOM 987 C C . ALA A 1 123 ? -12.509 4.456 39.026 1.00 61.72 123 ALA A C 1
ATOM 989 O O . ALA A 1 123 ? -12.903 3.635 39.850 1.00 61.72 123 ALA A O 1
ATOM 990 N N . GLU A 1 124 ? -11.529 4.156 38.170 1.00 59.53 124 GLU A N 1
ATOM 991 C CA . GLU A 1 124 ? -10.347 3.486 38.725 1.00 59.53 124 GLU A CA 1
ATOM 992 C C . GLU A 1 124 ? -9.703 4.521 39.651 1.00 59.53 124 GLU A C 1
ATOM 994 O O . GLU A 1 124 ? -8.949 5.393 39.225 1.00 59.53 124 GLU A O 1
ATOM 999 N N . VAL A 1 125 ? -10.142 4.539 40.912 1.00 63.22 125 VAL A N 1
ATOM 1000 C CA . VAL A 1 125 ? -9.367 5.184 41.970 1.00 63.22 125 VAL A CA 1
ATOM 1001 C C . VAL A 1 125 ? -8.002 4.526 41.874 1.00 63.22 125 VAL A C 1
ATOM 1003 O O . VAL A 1 125 ? -7.953 3.300 41.947 1.00 63.22 125 VAL A O 1
ATOM 1006 N N . ASN A 1 126 ? -6.947 5.306 41.620 1.00 65.50 126 ASN A N 1
ATOM 1007 C CA . ASN A 1 126 ? -5.571 4.820 41.618 1.00 65.50 126 ASN A CA 1
ATOM 1008 C C . ASN A 1 126 ? -5.377 4.010 42.898 1.00 65.50 126 ASN A C 1
ATOM 1010 O O . ASN A 1 126 ? -5.250 4.584 43.980 1.00 65.50 126 ASN A O 1
ATOM 1014 N N . TYR A 1 127 ? -5.468 2.686 42.789 1.00 71.38 127 TYR A N 1
ATOM 1015 C CA . TYR A 1 127 ? -5.281 1.822 43.931 1.00 71.38 127 TYR A CA 1
ATOM 1016 C C . TYR A 1 127 ? -3.801 1.914 44.251 1.00 71.38 127 TYR A C 1
ATOM 1018 O O . TYR A 1 127 ? -2.970 1.393 43.510 1.00 71.38 127 TYR A O 1
ATOM 1026 N N . LEU A 1 128 ? -3.489 2.654 45.308 1.00 75.31 128 LEU A N 1
ATOM 1027 C CA . LEU A 1 128 ? -2.172 2.674 45.904 1.00 75.31 128 LEU A CA 1
ATOM 1028 C C . LEU A 1 128 ? -2.203 1.618 47.011 1.00 75.31 128 LEU A C 1
ATOM 1030 O O . LEU A 1 128 ? -2.902 1.827 48.009 1.00 75.31 128 LEU A O 1
ATOM 1034 N N . PRO A 1 129 ? -1.534 0.464 46.832 1.00 81.62 129 PRO A N 1
ATOM 1035 C CA . PRO A 1 129 ? -1.394 -0.497 47.910 1.00 81.62 129 PRO A CA 1
ATOM 1036 C C . PRO A 1 129 ? -0.773 0.207 49.126 1.00 81.62 129 PRO A C 1
ATOM 1038 O O . PRO A 1 129 ? 0.118 1.042 48.945 1.00 81.62 129 PRO A O 1
ATOM 1041 N N . PRO A 1 130 ? -1.226 -0.092 50.353 1.00 82.62 130 PRO A N 1
ATOM 1042 C CA . PRO A 1 130 ? -0.558 0.411 51.543 1.00 82.62 130 PRO A CA 1
ATOM 1043 C C . PRO A 1 130 ? 0.890 -0.091 51.576 1.00 82.62 130 PRO A C 1
ATOM 1045 O O . PRO A 1 130 ? 1.197 -1.164 51.048 1.00 82.62 130 PRO A O 1
ATOM 1048 N N . HIS A 1 131 ? 1.770 0.682 52.210 1.00 83.94 131 HIS A N 1
ATOM 1049 C CA . HIS A 1 131 ? 3.146 0.265 52.457 1.00 83.94 131 HIS A CA 1
ATOM 1050 C C . HIS A 1 131 ? 3.178 -1.074 53.213 1.00 83.94 131 HIS A C 1
ATOM 1052 O O . HIS A 1 131 ? 2.259 -1.398 53.975 1.00 83.94 131 HIS A O 1
ATOM 1058 N N . SER A 1 132 ? 4.220 -1.875 52.978 1.00 85.00 132 SER A N 1
ATOM 1059 C CA . SER A 1 132 ? 4.436 -3.127 53.707 1.00 85.00 132 SER A CA 1
ATOM 1060 C C . SER A 1 132 ? 4.500 -2.880 55.214 1.00 85.00 132 SER A C 1
ATOM 1062 O O . SER A 1 132 ? 4.854 -1.796 55.668 1.00 85.00 132 SER A O 1
ATOM 1064 N N . SER A 1 133 ? 4.137 -3.886 56.012 1.00 82.00 133 SER A N 1
ATOM 1065 C CA . SER A 1 133 ? 4.132 -3.766 57.472 1.00 82.00 133 SER A CA 1
ATOM 1066 C C . SER A 1 133 ? 5.504 -3.335 57.998 1.00 82.00 133 SER A C 1
ATOM 1068 O O . SER A 1 133 ? 6.469 -4.078 57.863 1.00 82.00 133 SER A O 1
ATOM 1070 N N . GLY A 1 134 ? 5.564 -2.149 58.608 1.00 82.25 134 GLY A N 1
ATOM 1071 C CA . GLY A 1 134 ? 6.795 -1.555 59.140 1.00 82.25 134 GLY A CA 1
ATOM 1072 C C . GLY A 1 134 ? 7.377 -0.425 58.288 1.00 82.25 134 GLY A C 1
ATOM 1073 O O . GLY A 1 134 ? 8.145 0.367 58.822 1.00 82.25 134 GLY A O 1
ATOM 1074 N N . GLU A 1 135 ? 6.961 -0.291 57.026 1.00 84.06 135 GLU A N 1
ATOM 1075 C CA . GLU A 1 135 ? 7.400 0.790 56.139 1.00 84.06 135 GLU A CA 1
ATOM 1076 C C . GLU A 1 135 ? 6.466 2.001 56.227 1.00 84.06 135 GLU A C 1
ATOM 1078 O O . GLU A 1 135 ? 5.236 1.877 56.224 1.00 84.06 135 GLU A O 1
ATOM 1083 N N . THR A 1 136 ? 7.050 3.195 56.275 1.00 89.62 136 THR A N 1
ATOM 1084 C CA . THR A 1 136 ? 6.339 4.475 56.229 1.00 89.62 136 THR A CA 1
ATOM 1085 C C . THR A 1 136 ? 6.787 5.268 55.005 1.00 89.62 136 THR A C 1
ATOM 1087 O O . THR A 1 136 ? 7.797 4.968 54.375 1.00 89.62 136 THR A O 1
ATOM 1090 N N . SER A 1 137 ? 6.045 6.317 54.644 1.00 86.00 137 SER A N 1
ATOM 1091 C CA . SER A 1 137 ? 6.483 7.207 53.558 1.00 86.00 137 SER A CA 1
ATOM 1092 C C . SER A 1 137 ? 7.860 7.821 53.840 1.00 86.00 137 SER A C 1
ATOM 1094 O O . SER A 1 137 ? 8.612 8.078 52.904 1.00 86.00 137 SER A O 1
ATOM 1096 N N . ASP A 1 138 ? 8.182 8.046 55.115 1.00 90.00 138 ASP A N 1
ATOM 1097 C CA . ASP A 1 138 ? 9.445 8.646 55.533 1.00 90.00 138 ASP A CA 1
ATOM 1098 C C . ASP A 1 138 ? 10.605 7.641 55.462 1.00 90.00 138 ASP A C 1
ATOM 1100 O O . ASP A 1 138 ? 11.699 8.025 55.050 1.00 90.00 138 ASP A O 1
ATOM 1104 N N . SER A 1 139 ? 10.384 6.358 55.801 1.00 90.19 139 SER A N 1
ATOM 1105 C CA . SER A 1 139 ? 11.422 5.320 55.653 1.00 90.19 139 SER A CA 1
ATOM 1106 C C . SER A 1 139 ? 11.796 5.118 54.186 1.00 90.19 139 SER A C 1
ATOM 1108 O O . SER A 1 139 ? 12.976 5.111 53.844 1.00 90.19 139 SER A O 1
ATOM 1110 N N . LEU A 1 140 ? 10.797 5.068 53.305 1.00 89.81 140 LEU A N 1
ATOM 1111 C CA . LEU A 1 140 ? 11.012 4.888 51.870 1.00 89.81 140 LEU A CA 1
ATOM 1112 C C . LEU A 1 140 ? 11.661 6.112 51.209 1.00 89.81 140 LEU A C 1
ATOM 1114 O O . LEU A 1 140 ? 12.447 5.964 50.274 1.00 89.81 140 LEU A O 1
ATOM 1118 N N . GLU A 1 141 ? 11.367 7.329 51.679 1.00 92.69 141 GLU A N 1
ATOM 1119 C CA . GLU A 1 141 ? 12.066 8.525 51.193 1.00 92.69 141 GLU A CA 1
ATOM 1120 C C . 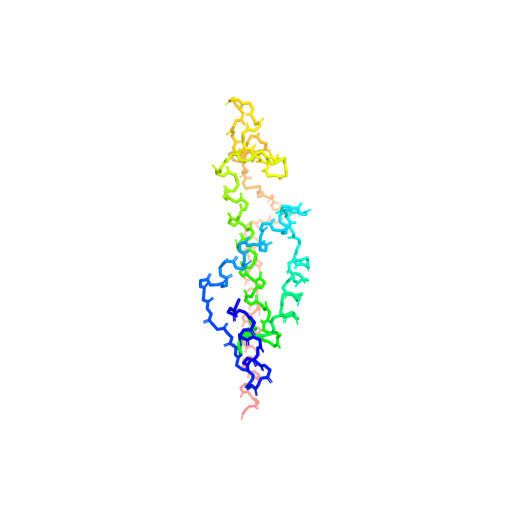GLU A 1 141 ? 13.525 8.561 51.671 1.00 92.69 141 GLU A C 1
ATOM 1122 O O . GLU A 1 141 ? 14.398 8.994 50.918 1.00 92.69 141 GLU 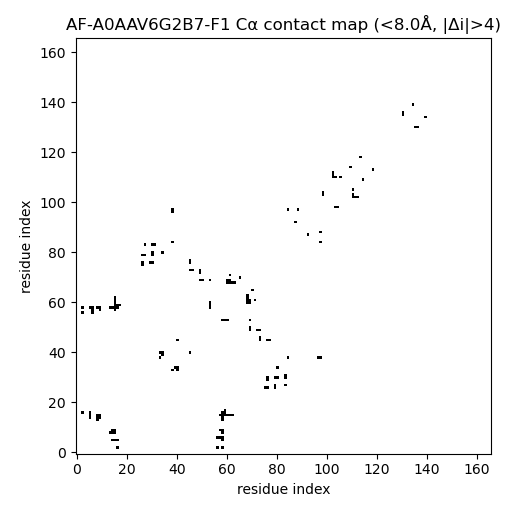A O 1
ATOM 1127 N N . MET A 1 142 ? 13.812 8.065 52.877 1.00 93.31 142 MET A N 1
ATOM 1128 C CA . MET A 1 142 ? 15.181 7.924 53.378 1.00 93.31 142 MET A CA 1
ATOM 1129 C C . MET A 1 142 ? 15.981 6.928 52.530 1.00 93.31 142 MET A C 1
ATOM 1131 O O . MET A 1 142 ? 17.047 7.281 52.027 1.00 93.31 142 MET A O 1
ATOM 1135 N N . GLU A 1 143 ? 15.419 5.747 52.264 1.00 92.12 143 GLU A N 1
ATOM 1136 C CA . GLU A 1 143 ? 16.023 4.733 51.388 1.00 92.12 143 GLU A CA 1
ATOM 1137 C C . GLU A 1 143 ? 16.268 5.290 49.972 1.00 92.12 143 GLU A C 1
ATOM 1139 O O . GLU A 1 143 ? 17.337 5.108 49.382 1.00 92.12 143 GLU A O 1
ATOM 1144 N N . ARG A 1 144 ? 15.317 6.067 49.431 1.00 94.56 144 ARG A N 1
ATOM 1145 C CA . ARG A 1 144 ? 15.479 6.739 48.132 1.00 94.56 144 ARG A CA 1
ATOM 1146 C C . ARG A 1 144 ? 16.677 7.689 48.121 1.00 94.56 144 ARG A C 1
ATOM 1148 O O . ARG A 1 144 ? 17.398 7.756 47.123 1.00 94.56 144 ARG A O 1
ATOM 1155 N N . GLN A 1 145 ? 16.874 8.459 49.190 1.00 95.00 145 GLN A N 1
ATOM 1156 C CA . GLN A 1 145 ? 17.990 9.399 49.305 1.00 95.00 145 GLN A CA 1
ATOM 1157 C C . GLN A 1 145 ? 19.334 8.682 49.449 1.00 95.00 145 GLN A C 1
ATOM 1159 O O . GLN A 1 145 ? 20.315 9.124 48.847 1.00 95.00 145 GLN A O 1
ATOM 1164 N N . GLU A 1 146 ? 19.380 7.571 50.183 1.00 94.88 146 GLU A N 1
ATOM 1165 C CA . GLU A 1 146 ? 20.573 6.729 50.317 1.00 94.88 146 GLU A CA 1
ATOM 1166 C C . GLU A 1 146 ? 21.012 6.166 48.962 1.00 94.88 146 GLU A C 1
ATOM 1168 O O . GLU A 1 146 ? 22.142 6.416 48.538 1.00 94.88 146 GLU A O 1
ATOM 1173 N N . LEU A 1 147 ? 20.094 5.549 48.211 1.00 95.00 147 LEU A N 1
ATOM 1174 C CA . LEU A 1 147 ? 20.372 5.025 46.868 1.00 95.00 147 LEU A CA 1
ATOM 1175 C C . LEU A 1 147 ? 20.876 6.112 45.904 1.00 95.00 147 LEU A C 1
ATOM 1177 O O . LEU A 1 147 ? 21.802 5.893 45.120 1.00 95.00 147 LEU A O 1
ATOM 1181 N N . LEU A 1 148 ? 20.291 7.314 45.954 1.00 93.81 148 LEU A N 1
ATOM 1182 C CA . LEU A 1 148 ? 20.742 8.436 45.125 1.00 93.81 148 LEU A CA 1
ATOM 1183 C C . LEU A 1 148 ? 22.145 8.918 45.500 1.00 93.81 148 LEU A C 1
ATOM 1185 O O . LEU A 1 148 ? 22.923 9.289 44.615 1.00 93.81 148 LEU A O 1
ATOM 1189 N N . ASN A 1 149 ? 22.472 8.924 46.791 1.00 93.50 149 ASN A N 1
ATOM 1190 C CA . ASN A 1 149 ? 23.803 9.283 47.258 1.00 93.50 149 ASN A CA 1
ATOM 1191 C C . ASN A 1 149 ? 24.835 8.236 46.835 1.00 93.50 149 ASN A C 1
ATOM 1193 O O . ASN A 1 149 ? 25.884 8.622 46.324 1.00 93.50 149 ASN A O 1
ATOM 1197 N N . GLU A 1 150 ? 24.523 6.945 46.950 1.00 92.94 150 GLU A N 1
ATOM 1198 C CA . GLU A 1 150 ? 25.394 5.861 46.484 1.00 92.94 150 GLU A CA 1
ATOM 1199 C C . GLU A 1 150 ? 25.706 5.980 44.990 1.00 92.94 150 GLU A C 1
ATOM 1201 O O . GLU A 1 150 ? 26.876 6.004 44.607 1.00 92.94 150 GLU A O 1
ATOM 1206 N N . ILE A 1 151 ? 24.684 6.166 44.145 1.00 91.75 151 ILE A N 1
ATOM 1207 C CA . ILE A 1 151 ? 24.865 6.360 42.696 1.00 91.75 151 ILE A CA 1
ATOM 1208 C C . ILE A 1 151 ? 25.756 7.575 42.414 1.00 91.75 151 ILE A C 1
ATOM 1210 O O . ILE A 1 151 ? 26.621 7.542 41.536 1.00 91.75 151 ILE A O 1
ATOM 1214 N N . LYS A 1 152 ? 25.563 8.665 43.162 1.00 90.56 152 LYS A N 1
ATOM 1215 C CA . LYS A 1 152 ? 26.351 9.889 43.008 1.00 90.56 152 LYS A CA 1
ATOM 1216 C C . LYS A 1 152 ? 27.806 9.697 43.444 1.00 90.56 152 LYS A C 1
ATOM 1218 O O . LYS A 1 152 ? 28.701 10.275 42.828 1.00 90.56 152 LYS A O 1
ATOM 1223 N N . GLU A 1 153 ? 28.059 8.939 44.509 1.00 90.81 153 GLU A N 1
ATOM 1224 C CA . GLU A 1 153 ? 29.419 8.591 44.933 1.00 90.81 153 GLU A CA 1
ATOM 1225 C C . GLU A 1 153 ? 30.108 7.655 43.935 1.00 90.81 153 GLU A C 1
ATOM 1227 O O . GLU A 1 153 ? 31.246 7.922 43.553 1.00 90.81 153 GLU A O 1
ATOM 1232 N N . GLU A 1 154 ? 29.419 6.632 43.427 1.00 88.75 154 GLU A N 1
ATOM 1233 C CA . GLU A 1 154 ? 29.953 5.747 42.381 1.00 88.75 154 GLU A CA 1
ATOM 1234 C C . GLU A 1 154 ? 30.301 6.515 41.102 1.00 88.75 154 GLU A C 1
ATOM 1236 O O . GLU A 1 154 ? 31.397 6.378 40.555 1.00 88.75 154 GLU A O 1
ATOM 1241 N N . PHE A 1 155 ? 29.423 7.422 40.667 1.00 86.88 155 PHE A N 1
ATOM 1242 C CA . PHE A 1 155 ? 29.695 8.273 39.511 1.00 86.88 155 PHE A CA 1
ATOM 1243 C C . PHE A 1 155 ? 30.936 9.159 39.716 1.00 86.88 155 PHE A C 1
ATOM 1245 O O . PHE A 1 155 ? 31.750 9.322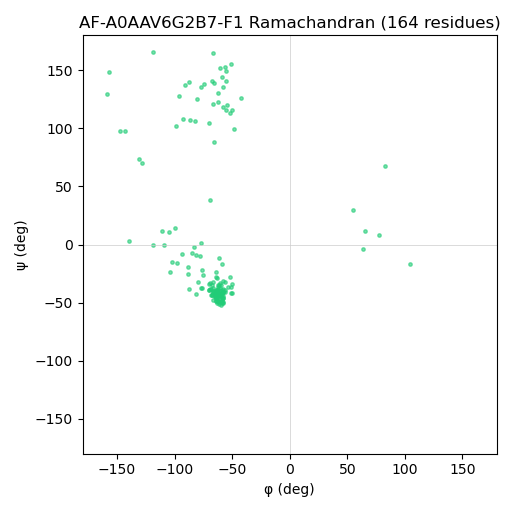 38.802 1.00 86.88 155 PHE A O 1
ATOM 1252 N N . ARG A 1 156 ? 31.125 9.706 40.926 1.00 85.12 156 ARG A N 1
ATOM 1253 C CA . ARG A 1 156 ? 32.333 10.469 41.276 1.00 85.12 156 ARG A CA 1
ATOM 1254 C C . ARG A 1 156 ? 33.588 9.599 41.238 1.00 85.12 156 ARG A C 1
ATOM 1256 O O . ARG A 1 156 ? 34.555 10.023 40.615 1.00 85.12 156 ARG A O 1
ATOM 1263 N N . ARG A 1 157 ? 33.557 8.390 41.815 1.00 83.00 157 ARG A N 1
ATOM 1264 C CA . ARG A 1 157 ? 34.688 7.437 41.807 1.00 83.00 157 ARG A CA 1
ATOM 1265 C C . ARG A 1 157 ? 35.126 7.071 40.389 1.00 83.00 157 ARG A C 1
ATOM 1267 O O . ARG A 1 157 ? 36.314 7.130 40.077 1.00 83.00 157 ARG A O 1
ATOM 1274 N N . ILE A 1 158 ? 34.173 6.757 39.510 1.00 80.06 158 ILE A N 1
ATOM 1275 C CA . ILE A 1 158 ? 34.443 6.434 38.098 1.00 80.06 158 ILE A CA 1
ATOM 1276 C C . ILE A 1 158 ? 35.083 7.630 37.376 1.00 80.06 158 ILE A C 1
ATOM 1278 O O . ILE A 1 158 ? 36.047 7.477 36.620 1.00 80.06 158 ILE A O 1
ATOM 1282 N N . THR A 1 159 ? 34.579 8.837 37.639 1.00 71.19 159 THR A N 1
ATOM 1283 C CA . THR A 1 159 ? 35.090 10.06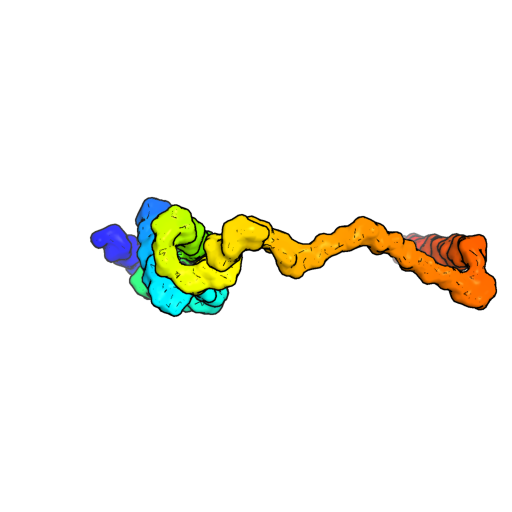9 37.024 1.00 71.19 159 THR A CA 1
ATOM 1284 C C . THR A 1 159 ? 36.514 10.388 37.491 1.00 71.19 159 THR A C 1
ATOM 1286 O O . THR A 1 159 ? 37.352 10.762 36.674 1.00 71.19 159 THR A O 1
ATOM 1289 N N . THR A 1 160 ? 36.828 10.197 38.776 1.00 69.56 160 THR A N 1
ATOM 1290 C CA . THR A 1 160 ? 38.178 10.434 39.315 1.00 69.56 160 THR A CA 1
ATOM 1291 C C . THR A 1 160 ? 39.196 9.407 38.820 1.00 69.56 160 THR A C 1
ATOM 1293 O O . THR A 1 160 ? 40.298 9.791 38.444 1.00 69.56 160 THR A O 1
ATOM 1296 N N . MET A 1 161 ? 38.826 8.125 38.713 1.00 63.44 161 MET A N 1
ATOM 1297 C CA . MET A 1 161 ? 39.723 7.085 38.177 1.00 63.44 161 MET A CA 1
ATOM 1298 C C . MET A 1 161 ? 40.084 7.304 36.699 1.00 63.44 161 MET A C 1
ATOM 1300 O O . MET A 1 161 ? 41.161 6.909 36.263 1.00 63.44 161 MET A O 1
ATOM 1304 N N . SER A 1 162 ? 39.207 7.959 35.935 1.00 59.56 162 SER A N 1
ATOM 1305 C CA . SER A 1 162 ? 39.441 8.279 34.520 1.00 59.56 162 SER A CA 1
ATOM 1306 C C . SER A 1 162 ? 40.414 9.452 34.319 1.00 59.56 162 SER A C 1
ATOM 1308 O O . SER A 1 162 ? 41.010 9.570 33.252 1.00 59.56 162 SER A O 1
ATOM 1310 N N . LEU A 1 163 ? 40.585 10.313 35.332 1.00 58.72 163 LEU A N 1
ATOM 1311 C CA . LEU A 1 163 ? 41.504 11.459 35.304 1.00 58.72 163 LEU A CA 1
ATOM 1312 C C . LEU A 1 163 ? 42.921 11.104 35.781 1.00 58.72 163 LEU A C 1
ATOM 1314 O O . LEU A 1 163 ? 43.865 11.756 35.360 1.00 58.72 163 LEU A O 1
ATOM 1318 N N . GLU A 1 164 ? 43.088 10.074 36.616 1.00 58.69 164 GLU A N 1
ATOM 1319 C CA . GLU A 1 164 ? 44.411 9.608 37.076 1.00 58.69 164 GLU A CA 1
ATOM 1320 C C . GLU A 1 164 ? 45.132 8.689 36.066 1.00 58.69 164 GLU A C 1
ATOM 1322 O O . GLU A 1 164 ? 46.303 8.364 36.251 1.00 58.69 164 GLU A O 1
ATOM 1327 N N . GLN A 1 165 ? 44.451 8.264 34.995 1.00 52.44 165 GLN A N 1
ATOM 1328 C CA . GLN A 1 165 ? 45.001 7.413 33.925 1.00 52.44 165 GLN A CA 1
ATOM 1329 C C . GLN A 1 165 ? 45.299 8.169 32.611 1.00 52.44 165 GLN A C 1
ATOM 1331 O O . GLN A 1 165 ? 45.562 7.528 31.593 1.00 52.44 165 GLN A O 1
ATOM 1336 N N . SER A 1 166 ? 45.255 9.507 32.617 1.00 49.09 166 SER A N 1
ATOM 1337 C CA . SER A 1 166 ? 45.655 10.391 31.502 1.00 49.09 166 SER A CA 1
ATOM 1338 C C . SER A 1 166 ? 46.827 11.277 31.905 1.00 49.09 166 SER A C 1
ATOM 1340 O O . SER A 1 166 ? 47.669 11.553 31.022 1.00 49.09 166 SER A O 1
#